Protein AF-A0A3D4USR5-F1 (afdb_monomer)

pLDDT: mean 83.03, std 15.13, range [36.94, 98.25]

Nearest PDB structures (foldseek):
  8xje-assembly3_C  TM=5.504E-01  e=8.919E+00  Campylobacter jejuni

Solvent-accessible surface area (backbone atoms only — not comparable to full-atom values): 5703 Å² total; per-residue (Å²): 132,86,78,76,87,79,52,72,67,58,50,53,57,47,34,54,50,45,21,59,52,26,47,76,72,65,40,50,70,60,14,50,54,30,48,49,54,53,35,54,77,68,64,71,68,80,87,83,81,83,73,86,70,80,79,71,60,87,69,73,68,66,81,52,72,68,55,52,52,52,51,53,51,52,49,49,63,68,69,50,78,83,78,76,80,72,78,89,131

Sequence (89 aa):
TKRTKIEADDILRRLVRIAEKTEQEGDYNAAIRSLELLGKHQAMWTDKNITEMEVKNAFATGNSDADIARDVERLKRIATPKINKAKGA

Secondary structure (DSSP, 8-state):
---PPPPHHHHHHHHHHHHHHHHHTT-HHHHHHHHHHHHHHTT--------------TTSS-S-HHHHHHHHHHHHHHHS-----PPP-

Mean predicted aligned error: 15.92 Å

Radius of gyration: 38.12 Å; Cα contacts (8 Å, |Δi|>4): 30; chains: 1; bounding box: 75×30×105 Å

Foldseek 3Di:
DPPDDQDPVNLLVVLVVQLVVCVVVVVVVSNVVSVVVNCVVVVVDDDDDPDPDPPPPPCPDPDDPVVVVVVVVVVCVVPPDPPPPPDDD

Structure (mmCIF, N/CA/C/O backbone):
data_AF-A0A3D4USR5-F1
#
_entry.id   AF-A0A3D4USR5-F1
#
loop_
_atom_site.group_PDB
_atom_site.id
_atom_site.type_symbol
_atom_site.label_atom_id
_atom_site.label_alt_id
_atom_site.label_comp_id
_atom_site.label_asym_id
_atom_site.label_entity_id
_atom_site.label_seq_id
_atom_site.pdbx_PDB_ins_code
_atom_site.Cartn_x
_atom_site.Cartn_y
_atom_site.Cartn_z
_atom_site.occupancy
_atom_site.B_iso_or_equiv
_atom_site.auth_seq_id
_atom_site.auth_comp_id
_atom_site.auth_asym_id
_atom_site.auth_atom_id
_atom_site.pdbx_PDB_model_num
ATOM 1 N N . THR A 1 1 ? -20.562 -24.820 14.072 1.00 61.94 1 THR A N 1
ATOM 2 C CA . THR A 1 1 ? -20.449 -23.360 14.299 1.00 61.94 1 THR A CA 1
ATOM 3 C C . THR A 1 1 ? -20.818 -22.645 13.011 1.00 61.94 1 THR A C 1
ATOM 5 O O . THR A 1 1 ? -20.155 -22.878 12.008 1.00 61.94 1 THR A O 1
ATOM 8 N N . LYS A 1 2 ? -21.904 -21.854 12.971 1.00 57.81 2 LYS A N 1
ATOM 9 C CA . LYS A 1 2 ? -22.233 -21.036 11.785 1.00 57.81 2 LYS A CA 1
ATOM 10 C C . LYS A 1 2 ? -21.129 -19.984 11.629 1.00 57.81 2 LYS A C 1
ATOM 12 O O . LYS A 1 2 ? -20.959 -19.167 12.527 1.00 57.81 2 LYS A O 1
ATOM 17 N N . ARG A 1 3 ? -20.357 -20.025 10.537 1.00 63.69 3 ARG A N 1
ATOM 18 C CA . ARG A 1 3 ? -19.426 -18.941 10.188 1.00 63.69 3 ARG A CA 1
ATOM 19 C C . ARG A 1 3 ? -20.264 -17.701 9.896 1.00 63.69 3 ARG A C 1
ATOM 21 O O . ARG A 1 3 ? -20.997 -17.679 8.911 1.00 63.69 3 ARG A O 1
ATOM 28 N N . THR A 1 4 ? -20.191 -16.701 10.764 1.00 76.69 4 THR A N 1
ATOM 29 C CA . THR A 1 4 ? -20.712 -15.368 10.469 1.00 76.69 4 THR A CA 1
ATOM 30 C C . THR A 1 4 ? -19.992 -14.873 9.219 1.00 76.69 4 THR A C 1
ATOM 32 O O . THR A 1 4 ? -18.762 -14.911 9.168 1.00 76.69 4 THR A O 1
ATOM 35 N N . LYS A 1 5 ? -20.743 -14.491 8.184 1.00 86.44 5 LYS A N 1
ATOM 36 C CA . LYS A 1 5 ? -20.166 -13.916 6.968 1.00 86.44 5 LYS A CA 1
ATOM 37 C C . LYS A 1 5 ? -19.540 -12.576 7.363 1.00 86.44 5 LYS A C 1
ATOM 39 O O . LYS A 1 5 ? -20.240 -11.728 7.902 1.00 86.44 5 LYS A O 1
ATOM 44 N N . ILE A 1 6 ? -18.226 -12.454 7.209 1.00 87.25 6 ILE A N 1
ATOM 45 C CA . ILE A 1 6 ? -17.497 -11.203 7.433 1.00 87.25 6 ILE A CA 1
ATOM 46 C C . ILE A 1 6 ? -17.310 -10.583 6.056 1.00 87.25 6 ILE A C 1
ATOM 48 O O . ILE A 1 6 ? -16.698 -11.215 5.193 1.00 87.25 6 ILE A O 1
ATOM 52 N N . GLU A 1 7 ? -17.854 -9.388 5.848 1.00 92.88 7 GLU A N 1
ATOM 53 C CA . GLU A 1 7 ? -17.689 -8.652 4.597 1.00 92.88 7 GLU A CA 1
ATOM 54 C C . GLU A 1 7 ? -16.392 -7.829 4.615 1.00 92.88 7 GLU A C 1
ATOM 56 O O . GLU A 1 7 ? -15.814 -7.557 5.671 1.00 92.88 7 GLU A O 1
ATOM 61 N N . ALA A 1 8 ? -15.929 -7.400 3.439 1.00 91.19 8 ALA A N 1
ATOM 62 C CA . ALA A 1 8 ? -14.737 -6.557 3.326 1.00 91.19 8 ALA A CA 1
ATOM 63 C C . ALA A 1 8 ? -14.882 -5.246 4.125 1.00 91.19 8 ALA A C 1
ATOM 65 O O . ALA A 1 8 ? -13.971 -4.859 4.857 1.00 91.19 8 ALA A O 1
ATOM 66 N N . ASP A 1 9 ? -16.059 -4.621 4.072 1.00 93.81 9 ASP A N 1
ATOM 67 C CA . ASP A 1 9 ? -16.367 -3.395 4.816 1.00 93.81 9 ASP A CA 1
ATOM 68 C C . ASP A 1 9 ? -16.260 -3.582 6.335 1.00 93.81 9 ASP A C 1
ATOM 70 O O . ASP A 1 9 ? -15.816 -2.677 7.048 1.00 93.81 9 ASP A O 1
ATOM 74 N N . ASP A 1 10 ? -16.623 -4.763 6.847 1.00 94.56 10 ASP A N 1
ATOM 75 C CA . ASP A 1 10 ? -16.487 -5.076 8.270 1.00 94.56 10 ASP A CA 1
ATOM 76 C C . ASP A 1 10 ? -15.016 -5.098 8.687 1.00 94.56 10 ASP A C 1
ATOM 78 O O . ASP A 1 10 ? -14.673 -4.668 9.791 1.00 94.56 10 ASP A O 1
ATOM 82 N N . ILE A 1 11 ? -14.138 -5.588 7.810 1.00 94.56 11 ILE A N 1
ATOM 83 C CA . ILE A 1 11 ? -12.693 -5.629 8.044 1.00 94.56 11 ILE A CA 1
ATOM 84 C C . ILE A 1 11 ? -12.125 -4.210 8.038 1.00 94.56 11 ILE A C 1
ATOM 86 O O . ILE A 1 11 ? -11.395 -3.852 8.962 1.00 94.56 11 ILE A O 1
ATOM 90 N N . LEU A 1 12 ? -12.505 -3.375 7.067 1.00 96.06 12 LEU A N 1
ATOM 91 C CA . LEU A 1 12 ? -12.041 -1.985 6.987 1.00 96.06 12 LEU A CA 1
ATOM 92 C C . LEU A 1 12 ? -12.444 -1.182 8.227 1.00 96.06 12 LEU A C 1
ATOM 94 O O . LEU A 1 12 ? -11.604 -0.527 8.844 1.00 96.06 12 LEU A O 1
ATOM 98 N N . ARG A 1 13 ? -13.703 -1.305 8.669 1.00 96.75 13 ARG A N 1
ATOM 99 C CA . ARG A 1 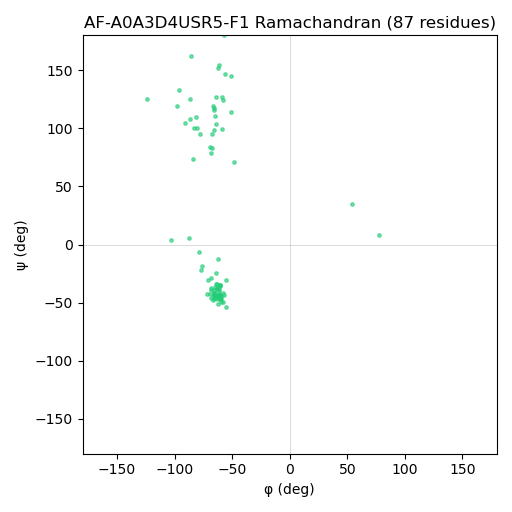13 ? -14.183 -0.655 9.902 1.00 96.75 13 ARG A CA 1
ATOM 100 C C . ARG A 1 13 ? -13.421 -1.123 11.141 1.00 96.75 13 ARG A C 1
ATOM 102 O O . ARG A 1 13 ? -13.203 -0.333 12.058 1.00 96.75 13 ARG A O 1
ATOM 109 N N . ARG A 1 14 ? -13.025 -2.399 11.197 1.00 96.25 14 ARG A N 1
ATOM 110 C CA . ARG A 1 14 ? -12.211 -2.932 12.301 1.00 96.25 14 ARG A CA 1
ATOM 111 C C . ARG A 1 14 ? -10.792 -2.378 12.273 1.00 96.25 14 ARG A C 1
ATOM 113 O O . ARG A 1 14 ? -10.304 -2.007 13.332 1.00 96.25 14 ARG A O 1
ATOM 120 N N . LEU A 1 15 ? -10.161 -2.287 11.103 1.00 97.12 15 LEU A N 1
ATOM 121 C CA . LEU A 1 15 ? -8.808 -1.738 10.968 1.00 97.12 15 LEU A CA 1
ATOM 122 C C . LEU A 1 15 ? -8.735 -0.275 11.418 1.00 97.12 15 LEU A C 1
ATOM 124 O O . LEU A 1 15 ? -7.825 0.068 12.165 1.00 97.12 15 LEU A O 1
ATOM 128 N N . VAL A 1 16 ? -9.723 0.554 11.054 1.00 97.56 16 VAL A N 1
ATOM 129 C CA . VAL A 1 16 ? -9.804 1.952 11.525 1.00 97.56 16 VAL A CA 1
ATOM 130 C C . VAL A 1 16 ? -9.891 2.011 13.052 1.00 97.56 16 VAL A C 1
ATOM 132 O O . VAL A 1 16 ? -9.090 2.685 13.691 1.00 97.56 16 VAL A O 1
ATOM 135 N N . ARG A 1 17 ? -10.797 1.230 13.657 1.00 97.69 17 ARG A N 1
ATOM 136 C CA . ARG A 1 17 ? -10.948 1.192 15.123 1.00 97.69 17 ARG A CA 1
ATOM 137 C C . ARG A 1 17 ? -9.692 0.707 15.842 1.00 97.69 17 ARG A C 1
ATOM 139 O O . ARG A 1 17 ? -9.393 1.195 16.926 1.00 97.69 17 ARG A O 1
ATOM 146 N N . ILE A 1 18 ? -8.995 -0.285 15.283 1.00 97.50 18 ILE A N 1
ATOM 147 C CA . ILE A 1 18 ? -7.743 -0.787 15.861 1.00 97.50 18 ILE A CA 1
ATOM 148 C C . ILE A 1 18 ? -6.683 0.307 15.795 1.00 97.50 18 ILE A C 1
ATOM 150 O O . ILE A 1 18 ? -6.040 0.547 16.811 1.00 97.50 18 ILE A O 1
ATOM 154 N N . ALA A 1 19 ? -6.536 0.987 14.654 1.00 97.50 19 ALA A N 1
ATOM 155 C CA . ALA A 1 19 ? -5.568 2.068 14.498 1.00 97.50 19 ALA A CA 1
ATOM 156 C C . ALA A 1 19 ? -5.755 3.157 15.566 1.00 97.50 19 ALA A C 1
ATOM 158 O O . ALA A 1 19 ? -4.831 3.416 16.329 1.00 97.50 19 ALA A O 1
ATOM 159 N N . GLU A 1 20 ? -6.970 3.696 15.696 1.00 97.75 20 GLU A N 1
ATOM 160 C CA . GLU A 1 20 ? -7.289 4.756 16.665 1.00 97.75 20 GLU A CA 1
ATOM 161 C C . GLU A 1 20 ? -7.088 4.307 18.119 1.00 97.75 20 GLU A C 1
ATOM 163 O O . GLU A 1 20 ? -6.508 5.024 18.933 1.00 97.75 20 GLU A O 1
ATOM 168 N N . LYS A 1 21 ? -7.566 3.104 18.464 1.00 98.25 21 LYS A N 1
ATOM 169 C CA . LYS A 1 21 ? -7.481 2.590 19.835 1.00 98.25 21 LYS A CA 1
ATOM 170 C C . LYS A 1 21 ? -6.031 2.335 20.249 1.00 98.25 21 LYS A C 1
ATOM 172 O O . LYS A 1 21 ? -5.623 2.731 21.334 1.00 98.25 21 LYS A O 1
ATOM 177 N N . THR A 1 22 ? -5.266 1.660 19.396 1.00 97.56 22 THR A N 1
ATOM 178 C CA . THR A 1 22 ? -3.882 1.271 19.709 1.00 97.56 22 THR A CA 1
ATOM 179 C C 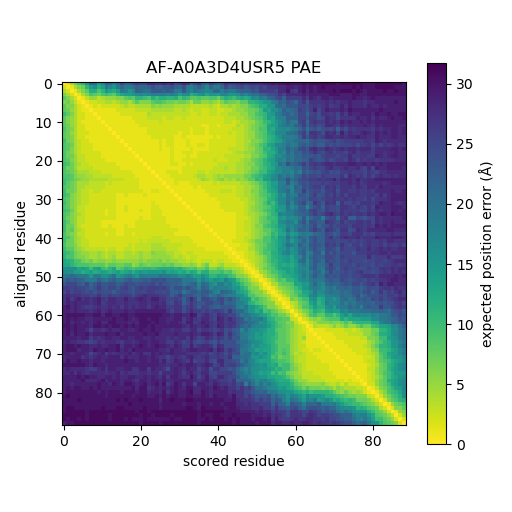. THR A 1 22 ? -2.937 2.467 19.718 1.00 97.56 22 THR A C 1
ATOM 181 O O . THR A 1 22 ? -2.018 2.498 20.530 1.00 97.56 22 THR A O 1
ATOM 184 N N . GLU A 1 23 ? -3.212 3.496 18.913 1.00 96.88 23 GLU A N 1
ATOM 185 C CA . GLU A 1 23 ? -2.521 4.784 19.000 1.00 96.88 23 GLU A CA 1
ATOM 186 C C . GLU A 1 23 ? -2.729 5.443 20.372 1.00 96.88 23 GLU A C 1
ATOM 188 O O . GLU A 1 23 ? -1.759 5.847 21.011 1.00 96.88 23 GLU A O 1
ATOM 193 N N . GLN A 1 24 ? -3.971 5.483 20.872 1.00 97.38 24 GLN A N 1
ATOM 194 C CA . GLN A 1 24 ? -4.281 6.021 22.206 1.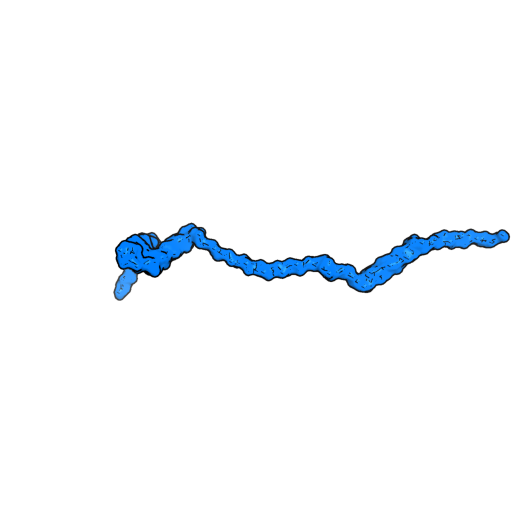00 97.38 24 GLN A CA 1
ATOM 195 C C . GLN A 1 24 ? -3.644 5.205 23.340 1.00 97.38 24 GLN A C 1
ATOM 197 O O . GLN A 1 24 ? -3.256 5.764 24.364 1.00 97.38 24 GLN A O 1
ATOM 202 N N . GLU A 1 25 ? -3.533 3.887 23.165 1.00 97.25 2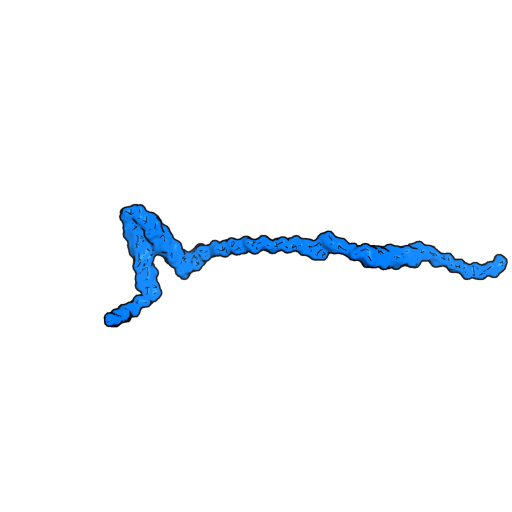5 GLU A N 1
ATOM 203 C CA . GLU A 1 25 ? -2.905 2.971 24.126 1.00 97.25 25 GLU A CA 1
ATOM 204 C C . GLU A 1 25 ? -1.364 2.990 24.059 1.00 97.25 25 GLU A C 1
ATOM 206 O O . GLU A 1 25 ? -0.706 2.375 24.899 1.00 97.25 25 GLU A O 1
ATOM 211 N N . GLY A 1 26 ? -0.774 3.699 23.089 1.00 97.31 26 GLY A N 1
ATOM 212 C CA . GLY A 1 26 ? 0.673 3.762 22.873 1.00 97.31 26 GLY A CA 1
ATOM 213 C C . GLY A 1 26 ? 1.271 2.530 22.179 1.00 97.31 26 GLY A C 1
ATOM 214 O O . GLY A 1 26 ? 2.494 2.432 22.056 1.00 97.31 26 GLY A O 1
ATOM 215 N N . ASP A 1 27 ? 0.444 1.599 21.690 1.00 97.38 27 ASP A N 1
ATOM 216 C CA . ASP A 1 27 ? 0.874 0.483 20.839 1.00 97.38 27 ASP A CA 1
ATOM 217 C C . ASP A 1 27 ? 0.954 0.930 19.373 1.00 97.38 27 ASP A C 1
ATOM 219 O O . ASP A 1 27 ? 0.142 0.586 18.507 1.00 97.38 27 ASP A O 1
ATOM 223 N N . TYR A 1 28 ? 1.988 1.716 19.084 1.00 96.88 28 TYR A N 1
ATOM 224 C CA . TYR A 1 28 ? 2.204 2.261 17.748 1.00 96.88 28 TYR A CA 1
ATOM 225 C C . TYR A 1 28 ? 2.477 1.179 16.695 1.00 96.88 28 TYR A C 1
ATOM 227 O O . TYR A 1 28 ? 2.193 1.392 15.519 1.00 96.88 28 TYR A O 1
ATOM 235 N N . ASN A 1 29 ? 2.977 -0.000 17.079 1.00 97.44 29 ASN A N 1
ATOM 236 C CA . ASN A 1 29 ? 3.215 -1.088 16.127 1.00 97.44 29 ASN A CA 1
ATOM 237 C C . ASN A 1 29 ? 1.900 -1.612 15.539 1.00 97.44 29 ASN A C 1
ATOM 239 O O . ASN A 1 29 ? 1.803 -1.826 14.325 1.00 97.44 29 ASN A O 1
ATOM 243 N N . ALA A 1 30 ? 0.888 -1.815 16.384 1.00 95.50 30 ALA A N 1
ATOM 244 C CA . ALA A 1 30 ? -0.437 -2.223 15.933 1.00 95.50 30 ALA A CA 1
ATOM 245 C C . ALA A 1 30 ? -1.142 -1.108 15.142 1.00 95.50 30 ALA A C 1
ATOM 247 O O . ALA A 1 30 ? -1.778 -1.396 14.117 1.00 95.50 30 ALA A O 1
ATOM 248 N N . ALA A 1 31 ? -0.964 0.152 15.551 1.00 97.62 31 ALA A N 1
ATOM 249 C CA . ALA A 1 31 ? -1.517 1.306 14.847 1.00 97.62 31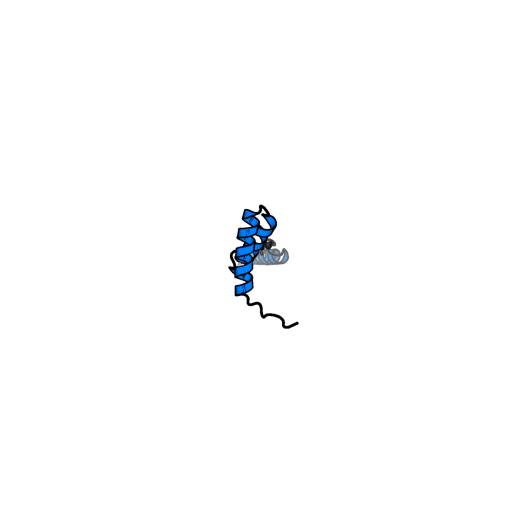 ALA A CA 1
ATOM 250 C C . ALA A 1 31 ? -0.946 1.431 13.424 1.00 97.62 31 ALA A C 1
ATOM 252 O O . ALA A 1 31 ? -1.698 1.450 12.446 1.00 97.62 31 ALA A O 1
ATOM 253 N N . ILE A 1 32 ? 0.385 1.405 13.292 1.00 97.81 32 ILE A N 1
ATOM 254 C CA . ILE A 1 32 ? 1.096 1.526 12.010 1.00 97.81 32 ILE A CA 1
ATOM 255 C C . ILE A 1 32 ? 0.689 0.409 11.047 1.00 97.81 32 ILE A C 1
ATOM 257 O O . ILE A 1 32 ? 0.359 0.686 9.896 1.00 97.81 32 ILE A O 1
ATOM 261 N N . ARG A 1 33 ? 0.648 -0.852 11.501 1.00 97.69 33 ARG A N 1
ATOM 262 C CA . ARG A 1 33 ? 0.242 -1.984 10.645 1.00 97.69 33 ARG A CA 1
ATOM 263 C C . ARG A 1 33 ? -1.202 -1.864 10.165 1.00 97.69 33 ARG A C 1
ATOM 265 O O . ARG A 1 33 ? -1.505 -2.218 9.026 1.00 97.69 33 ARG A O 1
ATOM 272 N N . SER A 1 34 ? -2.095 -1.368 11.018 1.00 97.31 34 SER A N 1
ATOM 273 C CA . SER A 1 34 ? -3.499 -1.163 10.651 1.00 97.31 34 SER A CA 1
ATOM 274 C C . SER A 1 34 ? -3.634 -0.086 9.571 1.00 97.31 34 SER A C 1
ATOM 276 O O . SER A 1 34 ? -4.341 -0.294 8.583 1.00 97.31 34 SER A O 1
ATOM 278 N N . LEU A 1 35 ? -2.895 1.019 9.707 1.00 97.38 35 LEU A N 1
ATOM 279 C CA . LEU A 1 35 ? -2.837 2.090 8.708 1.00 97.38 35 LEU A CA 1
ATOM 280 C C . LEU A 1 35 ? -2.187 1.638 7.395 1.00 97.38 35 LEU A C 1
ATOM 282 O O . LEU A 1 35 ? -2.674 1.982 6.320 1.00 97.38 35 LEU A O 1
ATOM 286 N N . GLU A 1 36 ? -1.136 0.821 7.457 1.00 97.31 36 GLU A N 1
ATOM 287 C CA . GLU A 1 36 ? -0.497 0.247 6.271 1.00 97.31 36 GLU A CA 1
ATOM 288 C C . GLU A 1 36 ? -1.502 -0.569 5.446 1.00 97.31 36 GLU A C 1
ATOM 290 O O . GLU A 1 36 ? -1.633 -0.353 4.239 1.00 97.31 36 GLU A O 1
ATOM 295 N N . LEU A 1 37 ? -2.256 -1.467 6.093 1.00 97.50 37 LEU A N 1
ATOM 296 C CA . LEU A 1 37 ? -3.280 -2.286 5.436 1.00 97.50 37 LEU A CA 1
ATOM 297 C C . LEU A 1 37 ? -4.398 -1.435 4.818 1.00 97.50 37 LEU A C 1
ATOM 299 O O . LEU A 1 37 ? -4.837 -1.726 3.704 1.00 97.50 37 LEU A O 1
ATOM 303 N N . LEU A 1 38 ? -4.824 -0.370 5.504 1.00 96.62 38 LEU A N 1
ATOM 304 C CA . LEU A 1 38 ? -5.797 0.585 4.967 1.00 96.62 38 LEU A CA 1
ATOM 305 C C . LEU A 1 38 ? -5.252 1.308 3.728 1.00 96.62 38 LEU A C 1
ATOM 307 O O . LEU A 1 38 ? -5.924 1.347 2.697 1.00 96.62 38 LEU A O 1
ATOM 311 N N . GLY A 1 39 ? -4.015 1.805 3.783 1.00 96.50 39 GLY A N 1
ATOM 312 C CA . GLY A 1 39 ? -3.371 2.437 2.633 1.00 96.50 39 GLY A CA 1
ATOM 313 C C . GLY A 1 39 ? -3.175 1.469 1.460 1.00 96.50 39 GLY A C 1
ATOM 314 O O . GLY A 1 39 ? -3.326 1.866 0.307 1.00 96.50 39 GLY A O 1
ATOM 315 N N . LYS A 1 40 ? -2.912 0.177 1.725 1.00 96.12 40 LYS A N 1
ATOM 316 C CA . LYS A 1 40 ? -2.814 -0.864 0.682 1.00 96.12 40 LYS A CA 1
ATOM 317 C C . LYS A 1 40 ? -4.154 -1.092 -0.001 1.00 96.12 40 LYS A C 1
ATOM 319 O O . LYS A 1 40 ? -4.198 -1.183 -1.223 1.00 96.12 40 LYS A O 1
ATOM 324 N N . HIS A 1 41 ? -5.242 -1.129 0.766 1.00 95.38 41 HIS A N 1
ATOM 325 C CA . HIS A 1 41 ? -6.588 -1.230 0.207 1.00 95.38 41 HIS A CA 1
ATOM 326 C C . HIS A 1 41 ? -6.931 -0.039 -0.706 1.00 95.38 41 HIS A C 1
ATOM 328 O O . HIS A 1 41 ? -7.585 -0.225 -1.728 1.00 95.38 41 HIS A O 1
ATOM 334 N N . GLN A 1 42 ? -6.442 1.160 -0.378 1.00 95.62 42 GLN A N 1
ATOM 335 C CA . GLN A 1 42 ? -6.623 2.374 -1.184 1.00 95.62 42 GLN A CA 1
ATOM 336 C C . GLN A 1 42 ? -5.558 2.580 -2.274 1.00 95.62 42 GLN A C 1
ATOM 338 O O . GLN A 1 42 ? -5.555 3.622 -2.924 1.00 95.62 42 GLN A O 1
ATOM 343 N N . ALA A 1 43 ? -4.655 1.616 -2.481 1.00 95.75 43 ALA A N 1
ATOM 344 C CA . ALA A 1 43 ? -3.547 1.720 -3.433 1.00 95.75 43 ALA A CA 1
ATOM 345 C C . ALA A 1 43 ? -2.654 2.968 -3.229 1.00 95.75 43 ALA A C 1
ATOM 347 O O . ALA A 1 43 ? -2.133 3.535 -4.185 1.00 95.75 43 ALA A O 1
ATOM 348 N N . MET A 1 44 ? -2.458 3.392 -1.976 1.00 96.00 44 MET A N 1
ATOM 349 C CA . MET A 1 44 ? -1.595 4.533 -1.632 1.00 96.00 44 MET A CA 1
ATOM 350 C C . MET A 1 44 ? -0.101 4.189 -1.669 1.00 96.00 44 MET A C 1
ATOM 352 O O . MET A 1 44 ? 0.736 5.084 -1.771 1.00 96.00 44 MET A O 1
ATOM 356 N N . TRP A 1 45 ? 0.243 2.905 -1.556 1.00 93.25 45 TRP A N 1
ATOM 357 C CA . TRP A 1 45 ? 1.626 2.436 -1.532 1.00 93.25 45 TRP A CA 1
ATOM 358 C C . TRP A 1 45 ? 2.062 1.988 -2.923 1.00 93.25 45 TRP A C 1
ATOM 360 O O . TRP A 1 45 ? 1.368 1.213 -3.580 1.00 93.25 45 TRP A O 1
ATOM 370 N N . THR A 1 46 ? 3.239 2.441 -3.344 1.00 91.50 46 THR A N 1
ATOM 371 C CA . THR A 1 46 ? 3.871 2.026 -4.597 1.00 91.50 46 THR A CA 1
ATOM 372 C C . THR A 1 46 ? 5.257 1.475 -4.317 1.00 91.50 46 THR A C 1
ATOM 374 O O . THR A 1 46 ? 6.097 2.186 -3.761 1.00 91.50 46 THR A O 1
ATOM 377 N N . ASP A 1 47 ? 5.520 0.253 -4.769 1.00 91.56 47 ASP A N 1
ATOM 378 C CA . ASP A 1 47 ? 6.857 -0.327 -4.730 1.00 91.56 47 ASP A CA 1
ATOM 379 C C . ASP A 1 47 ? 7.632 0.071 -5.989 1.00 91.56 47 ASP A C 1
ATOM 381 O O . ASP A 1 47 ? 7.182 -0.131 -7.122 1.00 91.56 47 ASP A O 1
ATOM 385 N N . LYS A 1 48 ? 8.815 0.660 -5.803 1.00 85.69 48 LYS A N 1
ATOM 386 C CA . LYS A 1 48 ? 9.697 1.017 -6.916 1.00 85.69 48 LYS A CA 1
ATOM 387 C C . LYS A 1 48 ? 10.581 -0.174 -7.271 1.00 85.69 48 LYS A C 1
ATOM 389 O O . LYS A 1 48 ? 11.554 -0.452 -6.576 1.00 85.69 48 LYS A O 1
ATOM 394 N N . ASN A 1 49 ? 10.313 -0.806 -8.409 1.00 83.31 49 ASN A N 1
ATOM 395 C CA . ASN A 1 49 ? 11.225 -1.795 -8.980 1.00 83.31 49 ASN A CA 1
ATOM 396 C C . ASN A 1 49 ? 12.324 -1.084 -9.775 1.00 83.31 49 ASN A C 1
ATOM 398 O O . ASN A 1 49 ? 12.116 -0.664 -10.914 1.00 83.31 49 ASN A O 1
ATOM 402 N N . ILE A 1 50 ? 13.504 -0.935 -9.171 1.00 78.69 50 ILE A N 1
ATOM 403 C CA . ILE A 1 50 ? 14.707 -0.517 -9.894 1.00 78.69 50 ILE A CA 1
ATOM 404 C C . ILE A 1 50 ? 15.212 -1.746 -10.643 1.00 78.69 50 ILE A C 1
ATOM 406 O O . ILE A 1 50 ? 15.894 -2.596 -10.082 1.00 78.69 50 ILE A O 1
ATOM 410 N N . THR A 1 51 ? 14.827 -1.869 -11.909 1.00 75.06 51 THR A N 1
ATOM 411 C CA . THR A 1 51 ? 15.473 -2.836 -12.796 1.00 75.06 51 THR A CA 1
ATOM 412 C C . THR A 1 51 ? 16.753 -2.182 -13.293 1.00 75.06 51 THR A C 1
ATOM 414 O O . THR A 1 51 ? 16.690 -1.217 -14.056 1.00 75.06 51 THR A O 1
ATOM 417 N N . GLU A 1 52 ? 17.909 -2.668 -12.840 1.00 64.56 52 GLU A N 1
ATOM 418 C CA . GLU A 1 52 ? 19.204 -2.321 -13.430 1.00 64.56 52 GLU A CA 1
ATOM 419 C C . GLU A 1 52 ? 19.263 -2.920 -14.837 1.00 64.56 52 GLU A C 1
ATOM 421 O O . GLU A 1 52 ? 19.741 -4.028 -15.067 1.00 64.56 52 GLU A O 1
ATOM 426 N N . MET A 1 53 ? 18.685 -2.210 -15.800 1.00 66.31 53 MET A N 1
ATOM 427 C CA . MET A 1 53 ? 18.857 -2.542 -17.200 1.00 66.31 53 MET A CA 1
ATOM 428 C C . MET A 1 53 ? 20.207 -1.960 -17.615 1.00 66.31 53 MET A C 1
ATOM 430 O O . MET A 1 53 ? 20.322 -0.756 -17.847 1.00 66.31 53 MET A O 1
ATOM 434 N N . GLU A 1 54 ? 21.246 -2.797 -17.675 1.00 63.41 54 GLU A N 1
ATOM 435 C CA . GLU A 1 54 ? 22.481 -2.430 -18.366 1.00 63.41 54 GLU A CA 1
ATOM 436 C C . GLU A 1 54 ? 22.118 -2.127 -19.824 1.00 63.41 54 GLU A C 1
ATOM 438 O O . GLU A 1 54 ? 21.942 -3.032 -20.645 1.00 63.41 54 GLU A O 1
ATOM 443 N N . VAL A 1 55 ? 21.978 -0.845 -20.162 1.00 61.78 55 VAL A N 1
ATOM 444 C CA . VAL A 1 55 ? 21.879 -0.405 -21.553 1.00 61.78 55 VAL A CA 1
ATOM 445 C C . VAL A 1 55 ? 23.253 -0.640 -22.175 1.00 61.78 55 VAL A C 1
ATOM 447 O O . VAL A 1 55 ? 24.098 0.253 -22.223 1.00 61.78 55 VAL A O 1
ATOM 450 N N . LYS A 1 56 ? 23.509 -1.872 -22.627 1.00 62.62 56 LYS A N 1
ATOM 451 C CA . LYS A 1 56 ? 24.651 -2.168 -23.488 1.00 62.62 56 LYS A CA 1
ATOM 452 C C . LYS A 1 56 ? 24.417 -1.396 -24.773 1.00 62.62 56 LYS A C 1
ATOM 454 O O . LYS A 1 56 ? 23.545 -1.743 -25.565 1.00 62.62 56 LYS A O 1
ATOM 459 N N . ASN A 1 57 ? 25.147 -0.295 -24.929 1.00 64.69 57 ASN A N 1
ATOM 460 C CA . ASN A 1 57 ? 25.128 0.499 -26.144 1.00 64.69 57 ASN A CA 1
ATOM 461 C C . ASN A 1 57 ? 25.375 -0.448 -27.331 1.00 64.69 57 ASN A C 1
ATOM 463 O O . ASN A 1 57 ? 26.451 -1.032 -27.444 1.00 64.69 57 ASN A O 1
ATOM 467 N N . ALA A 1 58 ? 24.372 -0.609 -28.197 1.00 61.72 58 ALA A N 1
ATOM 468 C CA . ALA A 1 58 ? 24.429 -1.498 -29.358 1.00 61.72 58 ALA A CA 1
ATOM 469 C C . ALA A 1 58 ? 25.523 -1.100 -30.369 1.00 61.72 58 ALA A C 1
ATOM 471 O O . ALA A 1 58 ? 25.857 -1.880 -31.253 1.00 61.72 58 ALA A O 1
ATOM 472 N N . PHE A 1 59 ? 26.094 0.098 -30.217 1.00 62.66 59 PHE A N 1
ATOM 473 C CA . PHE A 1 59 ? 27.196 0.631 -31.012 1.00 62.66 59 PHE A CA 1
ATOM 474 C C . PHE A 1 59 ? 28.552 0.580 -30.281 1.00 62.66 59 PHE A C 1
ATOM 476 O O . PHE A 1 59 ? 29.534 1.102 -30.800 1.00 62.66 59 PHE A O 1
ATOM 483 N N . ALA A 1 60 ? 28.635 0.001 -29.072 1.00 62.28 60 ALA A N 1
ATOM 484 C CA . ALA A 1 60 ? 29.892 -0.080 -28.314 1.00 62.28 60 ALA A CA 1
ATOM 485 C C . ALA A 1 60 ? 30.921 -1.015 -28.965 1.00 62.28 60 ALA A C 1
ATOM 487 O O . ALA A 1 60 ? 32.124 -0.801 -28.837 1.00 62.28 60 ALA A O 1
ATOM 488 N N . THR A 1 61 ? 30.461 -2.035 -29.685 1.00 68.62 61 THR A N 1
ATOM 489 C CA . THR A 1 61 ? 31.308 -2.816 -30.583 1.00 68.62 61 THR A CA 1
ATOM 490 C C . THR A 1 61 ? 31.222 -2.154 -31.953 1.00 68.62 61 THR A C 1
ATOM 492 O O . THR A 1 61 ? 30.184 -2.244 -32.607 1.00 68.62 61 THR A O 1
ATOM 495 N N . GLY A 1 62 ? 32.268 -1.431 -32.359 1.00 67.06 62 GLY A N 1
ATOM 496 C CA . GLY A 1 62 ? 32.367 -0.883 -33.716 1.00 67.06 62 GLY A CA 1
ATOM 497 C C . GLY A 1 62 ? 32.276 -1.971 -34.797 1.00 67.06 62 GLY A C 1
ATOM 498 O O . GLY A 1 62 ? 32.144 -3.158 -34.496 1.00 67.06 62 GLY A O 1
ATOM 499 N N . ASN A 1 63 ? 32.354 -1.567 -36.069 1.00 74.56 63 ASN A N 1
ATOM 500 C CA . ASN A 1 63 ? 32.370 -2.503 -37.199 1.00 74.56 63 ASN A CA 1
ATOM 501 C C . ASN A 1 63 ? 33.438 -3.589 -37.003 1.00 74.56 63 ASN A C 1
ATOM 503 O O . ASN A 1 63 ? 34.513 -3.312 -36.470 1.00 74.56 63 ASN A O 1
ATOM 507 N N . SER A 1 64 ? 33.157 -4.814 -37.455 1.00 77.69 64 SER A N 1
ATOM 508 C CA . SER A 1 64 ? 34.144 -5.892 -37.379 1.00 77.69 64 SER A CA 1
ATOM 509 C C . SER A 1 64 ? 35.388 -5.549 -38.208 1.00 77.69 64 SER A C 1
ATOM 511 O O . SER A 1 64 ? 35.289 -4.866 -39.230 1.00 77.69 64 SER A O 1
ATOM 513 N N . ASP A 1 65 ? 36.557 -6.073 -37.833 1.00 79.88 65 ASP A N 1
ATOM 514 C CA . ASP A 1 65 ? 37.789 -5.882 -38.617 1.00 79.88 65 ASP A CA 1
ATOM 515 C C . ASP A 1 65 ? 37.620 -6.337 -40.079 1.00 79.88 65 ASP A C 1
ATOM 517 O O . ASP A 1 65 ? 38.201 -5.759 -40.999 1.00 79.88 65 ASP A O 1
ATOM 521 N N . ALA A 1 66 ? 36.765 -7.340 -40.312 1.00 81.50 66 ALA A N 1
ATOM 522 C CA . ALA A 1 66 ? 36.415 -7.816 -41.645 1.00 81.50 66 ALA A CA 1
ATOM 523 C C . ALA A 1 66 ? 35.593 -6.790 -42.448 1.00 81.50 66 ALA A C 1
ATOM 525 O O . ALA A 1 66 ? 35.816 -6.641 -43.650 1.00 81.50 66 ALA A O 1
ATOM 526 N N . ASP A 1 67 ? 34.660 -6.078 -41.807 1.00 81.31 67 ASP A N 1
ATOM 527 C CA . ASP A 1 67 ? 33.910 -4.980 -42.433 1.00 81.31 67 ASP A CA 1
ATOM 528 C C . ASP A 1 67 ? 34.842 -3.823 -42.792 1.00 81.31 67 ASP A C 1
ATOM 530 O O . ASP A 1 67 ? 34.828 -3.343 -43.926 1.00 81.31 67 ASP A O 1
ATOM 534 N N . ILE A 1 68 ? 35.720 -3.444 -41.859 1.00 81.44 68 ILE A N 1
ATOM 535 C CA . ILE A 1 68 ? 36.707 -2.379 -42.059 1.00 81.44 68 ILE A CA 1
ATOM 536 C C . ILE A 1 68 ? 37.636 -2.726 -43.230 1.00 81.44 68 ILE A C 1
ATOM 538 O O . ILE A 1 68 ? 37.871 -1.888 -44.100 1.00 81.44 68 ILE A O 1
ATOM 542 N N . ALA A 1 69 ? 38.130 -3.965 -43.307 1.00 85.25 69 ALA A N 1
ATOM 543 C CA . ALA A 1 69 ? 39.001 -4.406 -44.395 1.00 85.25 69 ALA A CA 1
ATOM 544 C C . ALA A 1 69 ? 38.315 -4.319 -45.772 1.00 85.25 69 ALA A C 1
ATOM 546 O O . ALA A 1 69 ? 38.918 -3.821 -46.728 1.00 85.25 69 ALA A O 1
ATOM 547 N N . ARG A 1 70 ? 37.044 -4.740 -45.866 1.00 85.19 70 ARG A N 1
ATOM 548 C CA . ARG A 1 70 ? 36.249 -4.630 -47.102 1.00 85.19 70 ARG A CA 1
ATOM 549 C C . ARG A 1 70 ? 36.049 -3.179 -47.526 1.00 85.19 70 ARG A C 1
ATOM 551 O O . ARG A 1 70 ? 36.207 -2.855 -48.706 1.00 85.19 70 ARG A O 1
ATOM 558 N N . ASP A 1 71 ? 35.727 -2.305 -46.578 1.00 84.75 71 ASP A N 1
ATOM 559 C CA . ASP A 1 71 ? 35.518 -0.884 -46.854 1.00 84.75 71 ASP A CA 1
ATOM 560 C C . ASP A 1 71 ? 36.815 -0.206 -47.304 1.00 84.75 71 ASP A C 1
ATOM 562 O O . ASP A 1 71 ? 36.817 0.539 -48.288 1.00 84.75 71 ASP A O 1
ATOM 566 N N . VAL A 1 72 ? 37.943 -0.530 -46.668 1.00 85.75 72 VAL A N 1
ATOM 567 C CA . VAL A 1 72 ? 39.268 -0.039 -47.067 1.00 85.75 72 VAL A CA 1
ATOM 568 C C . VAL A 1 72 ? 39.620 -0.477 -48.491 1.00 85.75 72 VAL A C 1
ATOM 570 O O . VAL A 1 72 ? 40.115 0.333 -49.278 1.00 85.75 72 VAL A O 1
ATOM 573 N N . GLU A 1 73 ? 39.355 -1.728 -48.867 1.00 86.88 73 GLU A N 1
ATOM 574 C CA . GLU A 1 73 ? 39.605 -2.216 -50.228 1.00 86.88 73 GLU A CA 1
ATOM 575 C C . GLU A 1 73 ? 38.719 -1.506 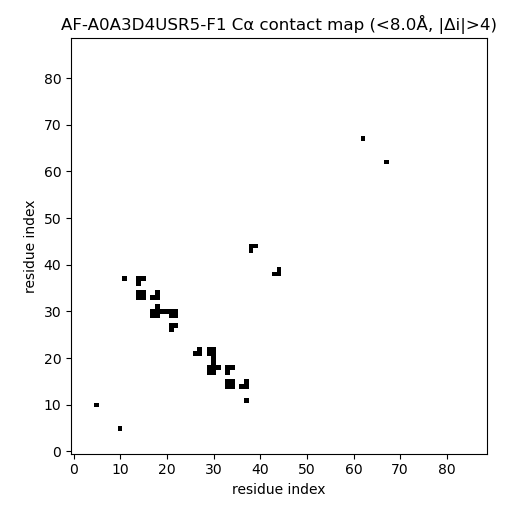-51.263 1.00 86.88 73 GLU A C 1
ATOM 577 O O . GLU A 1 73 ? 39.193 -1.071 -52.320 1.00 86.88 73 GLU A O 1
ATOM 582 N N . ARG A 1 74 ? 37.440 -1.298 -50.932 1.00 86.06 74 ARG A N 1
ATOM 583 C CA . ARG A 1 74 ? 36.510 -0.545 -51.778 1.00 86.06 74 ARG A CA 1
ATOM 584 C C . ARG A 1 74 ? 36.967 0.900 -51.970 1.00 86.06 74 ARG A C 1
ATOM 586 O O . ARG A 1 74 ? 36.942 1.390 -53.101 1.00 86.06 74 ARG A O 1
ATOM 593 N N . LEU A 1 75 ? 37.408 1.562 -50.901 1.00 85.50 75 LEU A N 1
ATOM 594 C CA . LEU A 1 75 ? 37.942 2.923 -50.948 1.00 85.50 75 LEU A CA 1
ATOM 595 C C . LEU A 1 75 ? 39.202 2.998 -51.810 1.00 85.50 75 LEU A C 1
ATOM 597 O O . LEU A 1 75 ? 39.285 3.867 -52.676 1.00 85.50 75 LEU A O 1
ATOM 601 N N . LYS A 1 76 ? 40.136 2.048 -51.664 1.00 82.94 76 LYS A N 1
ATOM 602 C CA . LYS A 1 76 ? 41.325 1.952 -52.529 1.00 82.94 76 LYS A CA 1
ATOM 603 C C . LYS A 1 76 ? 40.942 1.818 -54.003 1.00 82.94 76 LYS A C 1
ATOM 605 O O . LYS A 1 76 ? 41.505 2.517 -54.844 1.00 82.94 76 LYS A O 1
ATOM 610 N N . ARG A 1 77 ? 39.946 0.987 -54.330 1.00 82.69 77 ARG A N 1
ATOM 611 C CA . ARG A 1 77 ? 39.458 0.818 -55.711 1.00 82.69 77 ARG A CA 1
ATOM 612 C C . ARG A 1 77 ? 38.859 2.102 -56.290 1.00 82.69 77 ARG A C 1
ATOM 614 O O . ARG A 1 77 ? 39.045 2.369 -57.472 1.00 82.69 77 ARG A O 1
ATOM 621 N N . ILE A 1 78 ? 38.131 2.874 -55.482 1.00 81.19 78 ILE A N 1
ATOM 622 C CA . ILE A 1 78 ? 37.535 4.154 -55.902 1.00 81.19 78 ILE A CA 1
ATOM 623 C C . ILE A 1 78 ? 38.617 5.225 -56.072 1.00 81.19 78 ILE A C 1
ATOM 625 O O . ILE A 1 78 ? 38.590 5.971 -57.046 1.00 81.19 78 ILE A O 1
ATOM 629 N N . ALA A 1 79 ? 39.567 5.288 -55.138 1.00 77.75 79 ALA A N 1
ATOM 630 C CA . ALA A 1 79 ? 40.618 6.297 -55.119 1.00 77.75 79 ALA A CA 1
ATOM 631 C C . ALA A 1 79 ? 41.729 6.047 -56.152 1.00 77.75 79 ALA A C 1
ATOM 633 O O . ALA A 1 79 ? 42.477 6.970 -56.464 1.00 77.75 79 ALA A O 1
ATOM 634 N N . THR A 1 80 ? 41.858 4.826 -56.685 1.00 77.31 80 THR A N 1
ATOM 635 C CA . THR A 1 80 ? 42.883 4.516 -57.691 1.00 77.31 80 THR A CA 1
ATOM 636 C C . THR A 1 80 ? 42.589 5.284 -58.986 1.00 77.31 80 THR A C 1
ATOM 638 O O . THR A 1 80 ? 41.544 5.053 -59.605 1.00 77.31 80 THR A O 1
ATOM 641 N N . PRO A 1 81 ? 43.497 6.170 -59.441 1.00 69.00 81 PRO A N 1
ATOM 642 C CA . PRO A 1 81 ? 43.295 6.925 -60.665 1.00 69.00 81 PRO A CA 1
ATOM 643 C C . PRO A 1 81 ? 43.108 5.994 -61.865 1.00 69.00 81 PRO A C 1
ATOM 645 O O . PRO A 1 81 ? 43.935 5.125 -62.143 1.00 69.00 81 PRO A O 1
ATOM 648 N N . LYS A 1 82 ? 42.013 6.226 -62.590 1.00 67.88 82 LYS A N 1
ATOM 649 C CA . LYS A 1 82 ? 41.729 5.799 -63.967 1.00 67.88 82 LYS A CA 1
ATOM 650 C C . LYS A 1 82 ? 42.878 6.097 -64.936 1.00 67.88 82 LYS A C 1
ATOM 652 O O . LYS A 1 82 ? 42.694 7.010 -65.731 1.00 67.88 82 LYS A O 1
ATOM 657 N N . ILE A 1 83 ? 44.040 5.431 -64.901 1.00 62.44 83 ILE A N 1
ATOM 658 C CA . ILE A 1 83 ? 45.055 5.639 -65.951 1.00 62.44 83 ILE A CA 1
ATOM 659 C C . ILE A 1 83 ? 44.483 5.076 -67.256 1.00 62.44 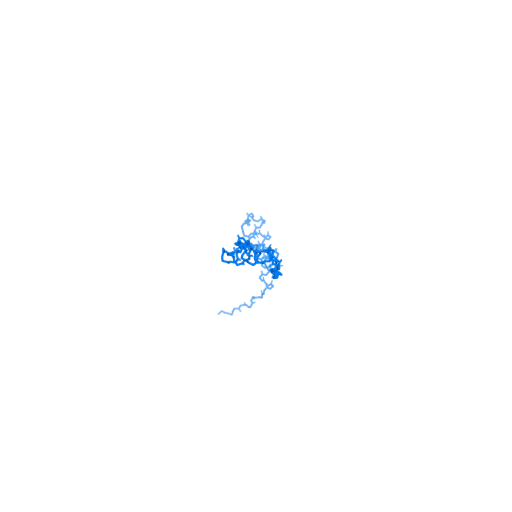83 ILE A C 1
ATOM 661 O O . ILE A 1 83 ? 44.573 3.880 -67.535 1.00 62.44 83 ILE A O 1
ATOM 665 N N . ASN A 1 84 ? 43.872 5.947 -68.059 1.00 61.28 84 ASN A N 1
ATOM 666 C CA . ASN A 1 84 ? 43.519 5.647 -69.435 1.00 61.28 84 ASN A CA 1
ATOM 667 C C . ASN A 1 84 ? 44.828 5.463 -70.205 1.00 61.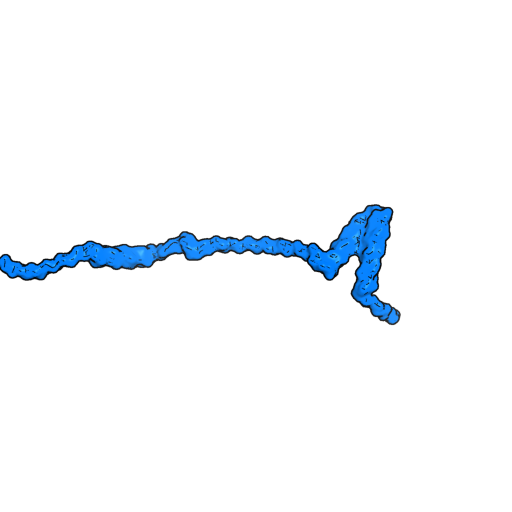28 84 ASN A C 1
ATOM 669 O O . ASN A 1 84 ? 45.456 6.436 -70.618 1.00 61.28 84 ASN A O 1
ATOM 673 N N . LYS A 1 85 ? 45.247 4.211 -70.409 1.00 56.66 85 LYS A N 1
ATOM 67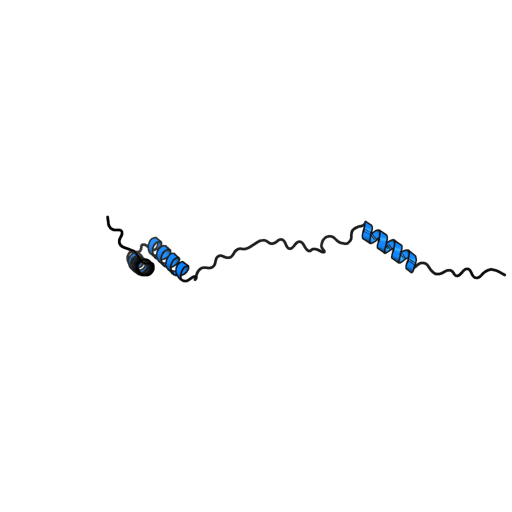4 C CA . LYS A 1 85 ? 46.249 3.881 -71.425 1.00 56.66 85 LYS A CA 1
ATOM 675 C C . LYS A 1 85 ? 45.623 4.101 -72.805 1.00 56.66 85 LYS A C 1
ATOM 677 O O . LYS A 1 85 ? 45.183 3.154 -73.455 1.00 56.66 85 LYS A O 1
ATOM 682 N N . ALA A 1 86 ? 45.550 5.358 -73.239 1.00 52.56 86 ALA A N 1
ATOM 683 C CA . ALA A 1 86 ? 45.474 5.661 -74.657 1.00 52.56 86 ALA A CA 1
ATOM 684 C C . ALA A 1 86 ? 46.793 5.190 -75.290 1.00 52.56 86 ALA A C 1
ATOM 686 O O . ALA A 1 86 ? 47.878 5.449 -74.771 1.00 52.56 86 ALA A O 1
ATOM 687 N N . LYS A 1 87 ? 46.649 4.376 -76.334 1.00 52.66 87 LYS A N 1
ATOM 688 C CA . LYS A 1 87 ? 47.706 3.659 -77.047 1.00 52.66 87 LYS A CA 1
ATOM 689 C C . LYS A 1 87 ? 48.779 4.614 -77.568 1.00 52.66 87 LYS A C 1
ATOM 691 O O . LYS A 1 87 ? 48.470 5.734 -77.958 1.00 52.66 87 LYS A O 1
ATOM 696 N N . GLY A 1 88 ? 50.015 4.122 -77.584 1.00 46.84 88 GLY A N 1
ATOM 697 C CA . GLY A 1 88 ? 51.154 4.835 -78.139 1.00 46.84 88 GLY A CA 1
ATOM 698 C C . GLY A 1 88 ? 51.025 5.150 -79.628 1.00 46.84 88 GLY A C 1
ATOM 699 O O . GLY A 1 88 ? 50.345 4.442 -80.375 1.00 46.84 88 GLY A O 1
ATOM 700 N N . ALA A 1 89 ? 51.737 6.206 -80.001 1.00 36.94 89 ALA A N 1
ATOM 701 C CA . ALA A 1 89 ? 52.440 6.414 -81.258 1.00 36.94 89 ALA A CA 1
ATOM 702 C C . ALA A 1 89 ? 53.674 7.260 -80.918 1.00 36.94 89 ALA A C 1
ATOM 704 O O . ALA A 1 89 ? 53.505 8.209 -80.116 1.00 36.94 89 ALA A O 1
#